Protein AF-A0A7X9L7J1-F1 (afdb_monomer_lite)

Structure (mmCIF, N/CA/C/O backbone):
data_AF-A0A7X9L7J1-F1
#
_entry.id   AF-A0A7X9L7J1-F1
#
loop_
_atom_site.group_PDB
_atom_site.id
_atom_site.type_symbol
_atom_site.label_atom_id
_atom_site.label_alt_id
_atom_site.label_comp_id
_atom_site.label_asym_id
_atom_site.label_entity_id
_atom_site.label_seq_id
_atom_site.pdbx_PDB_ins_code
_atom_site.Cartn_x
_atom_site.Cartn_y
_atom_site.Cartn_z
_atom_site.occupancy
_atom_site.B_iso_or_equiv
_atom_site.auth_seq_id
_atom_site.auth_comp_id
_atom_site.auth_asym_id
_atom_site.auth_atom_id
_atom_site.pdbx_PDB_model_num
ATOM 1 N N . MET A 1 1 ? -23.897 -18.842 -15.139 1.00 43.94 1 MET A N 1
ATOM 2 C CA . MET A 1 1 ? -22.974 -17.702 -15.335 1.00 43.94 1 MET A CA 1
ATOM 3 C C . MET A 1 1 ? -22.493 -17.260 -13.963 1.00 43.94 1 MET A C 1
ATOM 5 O O . MET A 1 1 ? -23.343 -17.009 -13.119 1.00 43.94 1 MET A O 1
ATOM 9 N N . ARG A 1 2 ? -21.179 -17.253 -13.698 1.00 43.22 2 ARG A N 1
ATOM 10 C CA . ARG A 1 2 ? -20.644 -16.606 -12.487 1.00 43.22 2 ARG A CA 1
ATOM 11 C C . ARG A 1 2 ? -20.774 -15.096 -12.681 1.00 43.22 2 ARG A C 1
ATOM 13 O O . ARG A 1 2 ? -20.523 -14.610 -13.780 1.00 43.22 2 ARG A O 1
ATOM 20 N N . SER A 1 3 ? -21.215 -14.387 -11.651 1.00 33.75 3 SER A N 1
ATOM 21 C CA . SER A 1 3 ? -21.172 -12.926 -11.616 1.00 33.75 3 SER A CA 1
ATOM 22 C C . SER A 1 3 ? -19.739 -12.445 -11.883 1.00 33.75 3 SER A C 1
ATOM 24 O O . SER A 1 3 ? -18.803 -13.118 -11.434 1.00 33.75 3 SER A O 1
ATOM 26 N N . PRO A 1 4 ? -19.545 -11.326 -12.606 1.00 37.25 4 PRO A N 1
ATOM 27 C CA . PRO A 1 4 ? -18.224 -10.725 -12.727 1.00 37.25 4 PRO A CA 1
ATOM 28 C C . PRO A 1 4 ? -17.670 -10.461 -11.318 1.00 37.25 4 PRO A C 1
ATOM 30 O O . PRO A 1 4 ? -18.458 -10.153 -10.414 1.00 37.25 4 PRO A O 1
ATOM 33 N N . PRO A 1 5 ? -16.353 -10.631 -11.098 1.00 47.69 5 PRO A N 1
ATOM 34 C CA . PRO A 1 5 ? -15.754 -10.281 -9.820 1.00 47.69 5 PRO A CA 1
ATOM 35 C C . PRO A 1 5 ? -16.106 -8.822 -9.496 1.00 47.69 5 PRO A C 1
ATOM 37 O O . PRO A 1 5 ? -16.208 -8.004 -10.419 1.00 47.69 5 PRO A O 1
ATOM 40 N N . PRO A 1 6 ? -16.357 -8.493 -8.218 1.00 43.28 6 PRO A N 1
ATOM 41 C CA . PRO A 1 6 ? -16.592 -7.110 -7.836 1.00 43.28 6 PRO A CA 1
ATOM 42 C C . PRO A 1 6 ? -15.427 -6.245 -8.339 1.00 43.28 6 PRO A C 1
ATOM 44 O O . PRO A 1 6 ? -14.293 -6.732 -8.380 1.00 43.28 6 PRO A O 1
ATOM 47 N N . PRO A 1 7 ? -15.682 -4.983 -8.733 1.00 49.22 7 PRO A N 1
ATOM 48 C CA . PRO A 1 7 ? -14.595 -4.059 -9.024 1.00 49.22 7 PRO A CA 1
ATOM 49 C C . PRO A 1 7 ? -13.644 -4.054 -7.818 1.00 49.22 7 PRO A C 1
ATOM 51 O O . PRO A 1 7 ? -14.127 -4.066 -6.679 1.00 49.22 7 PRO A O 1
ATOM 54 N N . PRO A 1 8 ? -12.323 -4.117 -8.042 1.00 53.44 8 PRO A N 1
ATOM 55 C CA . PRO A 1 8 ? -11.369 -4.302 -6.965 1.00 53.44 8 PRO A CA 1
ATOM 56 C C . PRO A 1 8 ? -11.540 -3.166 -5.954 1.00 53.44 8 PRO A C 1
ATOM 58 O O . PRO A 1 8 ? -11.494 -1.987 -6.295 1.00 53.44 8 PRO A O 1
ATOM 61 N N . ALA A 1 9 ? -11.796 -3.528 -4.697 1.00 52.84 9 ALA A N 1
ATOM 62 C CA . ALA A 1 9 ? -11.954 -2.595 -3.579 1.00 52.84 9 ALA A CA 1
ATOM 63 C C . ALA A 1 9 ? -10.602 -2.020 -3.104 1.00 52.84 9 ALA A C 1
ATOM 65 O O . ALA A 1 9 ? -10.476 -1.585 -1.959 1.00 52.84 9 ALA A O 1
ATOM 66 N N . ALA A 1 10 ? -9.582 -2.079 -3.957 1.00 68.25 10 ALA A N 1
ATOM 67 C CA . ALA A 1 10 ? -8.212 -1.743 -3.633 1.00 68.25 10 ALA A CA 1
ATOM 68 C C . ALA A 1 10 ? -7.917 -0.269 -3.937 1.00 68.25 10 ALA A C 1
ATOM 70 O O . ALA A 1 10 ? -8.534 0.368 -4.793 1.00 68.25 10 ALA A O 1
ATOM 71 N N . LEU A 1 11 ? -7.003 0.298 -3.155 1.00 76.31 11 LEU A N 1
ATOM 72 C CA . LEU A 1 11 ? -6.624 1.702 -3.248 1.00 76.31 11 LEU A CA 1
ATOM 73 C C . LEU A 1 11 ? -5.656 1.877 -4.431 1.00 76.31 11 LEU A C 1
ATOM 75 O O . LEU A 1 11 ? -4.998 0.934 -4.853 1.00 76.31 11 LEU A O 1
ATOM 79 N N . ASP A 1 12 ? -5.549 3.088 -4.972 1.00 86.19 12 ASP A N 1
ATOM 80 C CA . ASP A 1 12 ? -4.435 3.455 -5.853 1.00 86.19 12 ASP A CA 1
ATOM 81 C C . ASP A 1 12 ? -3.499 4.390 -5.081 1.00 86.19 12 ASP A C 1
ATOM 83 O O . ASP A 1 12 ? -3.703 5.604 -5.034 1.00 86.19 12 ASP A O 1
ATOM 87 N N . HIS A 1 13 ? -2.489 3.826 -4.420 1.00 83.06 13 HIS A N 1
ATOM 88 C CA . HIS A 1 13 ? -1.541 4.564 -3.583 1.00 83.06 13 HIS A CA 1
ATOM 89 C C . HIS A 1 13 ? -0.799 5.629 -4.396 1.00 83.06 13 HIS A C 1
ATOM 91 O O . HIS A 1 13 ? -0.534 6.727 -3.905 1.00 83.06 13 HIS A O 1
ATOM 97 N N . ILE A 1 14 ? -0.475 5.322 -5.652 1.00 85.06 14 ILE A N 1
ATOM 98 C CA . ILE A 1 14 ? 0.327 6.191 -6.513 1.00 85.06 14 ILE A CA 1
ATOM 99 C C . ILE A 1 14 ? -0.477 7.417 -6.951 1.00 85.06 14 ILE A C 1
ATOM 101 O O . ILE A 1 14 ? 0.069 8.523 -6.989 1.00 85.06 14 ILE A O 1
ATOM 105 N N . ARG A 1 15 ? -1.772 7.263 -7.253 1.00 83.00 15 ARG A N 1
ATOM 106 C CA . ARG A 1 15 ? -2.618 8.364 -7.755 1.00 83.00 15 ARG A CA 1
ATOM 107 C C . ARG A 1 15 ? -3.436 9.051 -6.671 1.00 83.00 15 ARG A C 1
ATOM 109 O O . ARG A 1 15 ? -3.816 10.210 -6.864 1.00 83.00 15 ARG A O 1
ATOM 116 N N . HIS A 1 16 ? -3.675 8.409 -5.528 1.00 77.94 16 HIS A N 1
ATOM 117 C CA . HIS A 1 16 ? -4.561 8.955 -4.508 1.00 77.94 16 HIS A CA 1
ATOM 118 C C . HIS A 1 16 ? -3.962 10.201 -3.819 1.00 77.94 16 HIS A C 1
ATOM 120 O O . HIS A 1 16 ? -2.855 10.141 -3.274 1.00 77.94 16 HIS A O 1
ATOM 126 N N . PRO A 1 17 ? -4.685 11.340 -3.755 1.00 69.56 17 PRO A N 1
ATOM 127 C CA . PRO A 1 17 ? -4.163 12.592 -3.199 1.00 69.56 17 PRO A CA 1
ATOM 128 C C . PRO A 1 17 ? -3.632 12.491 -1.763 1.00 69.56 17 PRO A C 1
ATOM 130 O O . PRO A 1 17 ? -2.692 13.203 -1.423 1.00 69.56 17 PRO A O 1
ATOM 133 N N . ILE A 1 18 ? -4.207 11.608 -0.933 1.00 65.56 18 ILE A N 1
ATOM 134 C CA . ILE A 1 18 ? -3.796 11.404 0.472 1.00 65.56 18 ILE A CA 1
ATOM 135 C C . ILE A 1 18 ? -2.476 10.620 0.580 1.00 65.56 18 ILE A C 1
ATOM 137 O O . ILE A 1 18 ? -1.675 10.864 1.479 1.00 65.56 18 ILE A O 1
ATOM 141 N N . ALA A 1 19 ? -2.203 9.709 -0.352 1.00 65.06 19 ALA A N 1
ATOM 142 C CA . ALA A 1 19 ? -0.925 8.996 -0.397 1.00 65.06 19 ALA A CA 1
ATOM 143 C C . ALA A 1 19 ? 0.163 9.847 -1.077 1.00 65.06 19 ALA A C 1
ATOM 145 O O . ALA A 1 19 ? 1.340 9.786 -0.728 1.00 65.06 19 ALA A O 1
ATOM 146 N N . ARG A 1 20 ? -0.249 10.744 -1.981 1.00 63.81 20 ARG A N 1
ATOM 147 C CA . ARG A 1 20 ? 0.622 11.729 -2.629 1.00 63.81 20 ARG A CA 1
ATOM 148 C C . ARG A 1 20 ? 0.909 12.974 -1.793 1.00 63.81 20 ARG A C 1
ATOM 150 O O . ARG A 1 20 ? 1.661 13.813 -2.286 1.00 63.81 20 ARG A O 1
ATOM 157 N N . THR A 1 21 ? 0.314 13.161 -0.604 1.00 47.69 21 THR A N 1
ATOM 158 C CA . THR A 1 21 ? 0.336 14.466 0.088 1.00 47.69 21 THR A CA 1
ATOM 159 C C . THR A 1 21 ? 1.734 14.926 0.518 1.00 47.69 21 THR A C 1
ATOM 161 O O . THR A 1 21 ? 2.117 14.881 1.680 1.00 47.69 21 THR A O 1
ATOM 164 N N . TRP A 1 22 ? 2.434 15.558 -0.418 1.00 44.94 22 TRP A N 1
ATOM 165 C CA . TRP A 1 22 ? 3.204 16.776 -0.213 1.00 44.94 22 TRP A CA 1
ATOM 166 C C . TRP A 1 22 ? 2.240 17.882 0.218 1.00 44.94 22 TRP A C 1
ATOM 168 O O . TRP A 1 22 ? 1.889 18.773 -0.558 1.00 44.94 22 TRP A O 1
ATOM 178 N N . ARG A 1 23 ? 1.704 17.805 1.439 1.00 39.56 23 ARG A N 1
ATOM 179 C CA . ARG A 1 23 ? 0.816 18.861 1.918 1.00 39.56 23 ARG A CA 1
ATOM 180 C C . ARG A 1 23 ? 1.688 20.038 2.343 1.00 39.56 23 ARG A C 1
ATOM 182 O O . ARG A 1 23 ? 2.141 20.109 3.480 1.00 39.56 23 ARG A O 1
ATOM 189 N N . PHE A 1 24 ? 1.884 20.987 1.425 1.00 38.75 24 PHE A N 1
ATOM 190 C CA . PHE A 1 24 ? 2.020 22.385 1.817 1.00 38.75 24 PHE A CA 1
ATOM 191 C C . PHE A 1 24 ? 0.841 22.673 2.746 1.00 38.75 24 PHE A C 1
ATOM 193 O O . PHE A 1 24 ? -0.309 22.747 2.304 1.00 38.75 24 PHE A O 1
ATOM 200 N N . ILE A 1 25 ? 1.106 22.774 4.045 1.00 38.38 25 ILE A N 1
ATOM 201 C CA . ILE A 1 25 ? 0.166 23.373 4.978 1.00 38.38 25 ILE A CA 1
ATOM 202 C C . ILE A 1 25 ? 0.015 24.807 4.478 1.00 38.38 25 ILE A C 1
ATOM 204 O O . ILE A 1 25 ? 0.874 25.647 4.726 1.00 38.38 25 ILE A O 1
ATOM 208 N N . ARG A 1 26 ? -1.036 25.092 3.702 1.00 37.12 26 ARG A N 1
ATOM 209 C CA . ARG A 1 26 ? -1.483 26.470 3.533 1.00 37.12 26 ARG A CA 1
ATOM 210 C C . ARG A 1 26 ? -1.890 26.911 4.935 1.00 37.12 26 ARG A C 1
ATOM 212 O O . ARG A 1 26 ? -2.854 26.341 5.452 1.00 37.12 26 ARG A O 1
ATOM 219 N N . PRO A 1 27 ? -1.178 27.853 5.579 1.00 35.84 27 PRO A N 1
ATOM 220 C CA . PRO A 1 27 ? -1.720 28.426 6.789 1.00 35.84 27 PRO A CA 1
ATOM 221 C C . PRO A 1 27 ? -3.059 29.028 6.391 1.00 35.84 27 PRO A C 1
ATOM 223 O O . PRO A 1 27 ? -3.169 29.683 5.349 1.00 35.84 27 PRO A O 1
ATOM 226 N N . ALA A 1 28 ? -4.089 28.730 7.173 1.00 37.91 28 ALA A N 1
ATOM 227 C CA . ALA A 1 28 ? -5.360 29.408 7.063 1.00 37.91 28 ALA A CA 1
ATOM 228 C C . ALA A 1 28 ? -5.073 30.913 7.161 1.00 37.91 28 ALA A C 1
ATOM 230 O O . ALA A 1 28 ? -4.768 31.435 8.231 1.00 37.91 28 ALA A O 1
ATOM 231 N N . LEU A 1 29 ? -5.081 31.600 6.018 1.00 42.75 29 LEU A N 1
ATOM 232 C CA . LEU A 1 29 ? -4.992 33.047 5.953 1.00 42.75 29 LEU A CA 1
ATOM 233 C C . LEU A 1 29 ? -6.351 33.588 6.387 1.00 42.75 29 LEU A C 1
ATOM 235 O O . LEU A 1 29 ? -7.165 34.004 5.566 1.00 42.75 29 LEU A O 1
ATOM 239 N N . THR A 1 30 ? -6.594 33.609 7.694 1.00 40.72 30 THR A N 1
ATOM 240 C CA . THR A 1 30 ? -7.452 34.642 8.259 1.00 40.72 30 THR A CA 1
ATOM 241 C C . THR A 1 30 ? -6.710 35.945 8.000 1.00 40.72 30 THR A C 1
ATOM 243 O O . THR A 1 30 ? -5.657 36.200 8.585 1.00 40.72 30 THR A O 1
ATOM 246 N N . GLN A 1 31 ? -7.195 36.731 7.039 1.00 47.81 31 GLN A N 1
ATOM 247 C CA . GLN A 1 31 ? -6.634 38.041 6.753 1.00 47.81 31 GLN A CA 1
ATOM 248 C C . GLN A 1 31 ? -6.653 38.892 8.023 1.00 47.81 31 GLN A C 1
ATOM 250 O O . GLN A 1 31 ? -7.680 39.436 8.422 1.00 47.81 31 GLN A O 1
ATOM 255 N N . ARG A 1 32 ? -5.483 39.068 8.627 1.00 43.12 32 ARG A N 1
ATOM 256 C CA . ARG A 1 32 ? -5.202 40.217 9.473 1.00 43.12 32 ARG A CA 1
ATOM 257 C C . ARG A 1 32 ? -3.896 40.821 8.995 1.00 43.12 32 ARG A C 1
ATOM 259 O O . ARG A 1 32 ? -2.816 40.294 9.229 1.00 43.12 32 ARG A O 1
ATOM 266 N N . ARG A 1 33 ? -4.048 41.914 8.245 1.00 53.06 33 ARG A N 1
ATOM 267 C CA . ARG A 1 33 ? -2.987 42.851 7.875 1.00 53.06 33 ARG A CA 1
ATOM 268 C C . ARG A 1 33 ? -2.109 43.138 9.091 1.00 53.06 33 ARG A C 1
ATOM 270 O O . ARG A 1 33 ? -2.617 43.750 10.023 1.00 53.06 33 ARG A O 1
ATOM 277 N N . VAL A 1 34 ? -0.818 42.823 9.031 1.00 43.75 34 VAL A N 1
ATOM 278 C CA . VAL A 1 34 ? 0.218 43.666 9.641 1.00 43.75 34 VAL A CA 1
ATOM 279 C C . VAL A 1 34 ? 1.476 43.623 8.771 1.00 43.75 34 VAL A C 1
ATOM 281 O O . VAL A 1 34 ? 1.910 42.574 8.304 1.00 43.75 34 VAL A O 1
ATOM 284 N N . LEU A 1 35 ? 1.982 44.826 8.527 1.00 52.19 35 LEU A N 1
ATOM 285 C CA . LEU A 1 35 ? 3.199 45.230 7.835 1.00 52.19 35 LEU A CA 1
ATOM 286 C C . LEU A 1 35 ? 4.440 44.465 8.339 1.00 52.19 35 LEU A C 1
ATOM 288 O O . LEU A 1 35 ? 4.689 44.433 9.540 1.00 52.19 35 LEU A O 1
ATOM 292 N N . GLY A 1 36 ? 5.252 43.919 7.432 1.00 45.06 36 GLY A N 1
ATOM 293 C CA . GLY A 1 36 ? 6.547 43.327 7.781 1.00 45.06 36 GLY A CA 1
ATOM 294 C C . GLY A 1 36 ? 7.105 42.469 6.655 1.00 45.06 36 GLY A C 1
ATOM 295 O O . GLY A 1 36 ? 6.732 41.312 6.493 1.00 45.06 36 GLY A O 1
ATOM 296 N N . TRP A 1 37 ? 7.963 43.060 5.829 1.00 55.66 37 TRP A N 1
ATOM 297 C CA . TRP A 1 37 ? 8.615 42.400 4.704 1.00 55.66 37 TRP A CA 1
ATOM 298 C C . TRP A 1 37 ? 9.633 41.356 5.172 1.00 55.66 37 TRP A C 1
ATOM 300 O O . TRP A 1 37 ? 10.784 41.664 5.467 1.00 55.66 37 TRP A O 1
ATOM 310 N N . THR A 1 38 ? 9.230 40.090 5.155 1.00 52.56 38 THR A N 1
ATOM 311 C CA . THR A 1 38 ? 10.113 38.971 4.801 1.00 52.56 38 THR A CA 1
ATOM 312 C C . THR A 1 38 ? 9.233 37.844 4.259 1.00 52.56 38 THR A C 1
ATOM 314 O O . THR A 1 38 ? 8.263 37.473 4.919 1.00 52.56 38 THR A O 1
ATOM 317 N N . PRO A 1 39 ? 9.488 37.302 3.058 1.00 48.56 39 PRO A N 1
ATOM 318 C CA . PRO A 1 39 ? 8.646 36.258 2.495 1.00 48.56 39 PRO A CA 1
ATOM 319 C C . PRO A 1 39 ? 8.887 34.918 3.205 1.00 48.56 39 PRO A C 1
ATOM 321 O O . PRO A 1 39 ? 9.740 34.120 2.823 1.00 48.56 39 PRO A O 1
ATOM 324 N N . TRP A 1 40 ? 8.111 34.661 4.254 1.00 50.59 40 TRP A N 1
ATOM 325 C CA . TRP A 1 40 ? 8.123 33.434 5.062 1.00 50.59 40 TRP A CA 1
ATOM 326 C C . TRP A 1 40 ? 7.724 32.168 4.278 1.00 50.59 40 TRP A C 1
ATOM 328 O O . TRP A 1 40 ? 7.954 31.056 4.748 1.00 50.59 40 TRP A O 1
ATOM 338 N N . TRP A 1 41 ? 7.214 32.292 3.045 1.00 52.12 41 TRP A N 1
ATOM 339 C CA . TRP A 1 41 ? 6.915 31.138 2.183 1.00 52.12 41 TRP A CA 1
ATOM 340 C C . TRP A 1 41 ? 8.161 30.369 1.718 1.00 52.12 41 TRP A C 1
ATOM 342 O O . TRP A 1 41 ? 8.041 29.227 1.283 1.00 52.12 41 TRP A O 1
ATOM 352 N N . ARG A 1 42 ? 9.363 30.954 1.831 1.00 42.81 42 ARG A N 1
ATOM 353 C CA . ARG A 1 42 ? 10.624 30.293 1.454 1.00 42.81 42 ARG A CA 1
ATOM 354 C C . ARG A 1 42 ? 11.090 29.201 2.431 1.00 42.81 42 ARG A C 1
ATOM 356 O O . ARG A 1 42 ? 12.005 28.467 2.083 1.00 42.81 42 ARG A O 1
ATOM 363 N N . TRP A 1 43 ? 10.452 29.056 3.597 1.00 42.91 43 TRP A N 1
ATOM 364 C CA . TRP A 1 43 ? 10.845 28.079 4.629 1.00 42.91 43 TRP A CA 1
ATOM 365 C C . TRP A 1 43 ? 9.764 27.043 4.984 1.00 42.91 43 TRP A C 1
ATOM 367 O O . TRP A 1 43 ? 10.042 26.111 5.730 1.00 42.91 43 TRP A O 1
ATOM 377 N N . VAL A 1 44 ? 8.562 27.118 4.396 1.00 42.41 44 VAL A N 1
ATOM 378 C CA . VAL A 1 44 ? 7.502 26.089 4.550 1.00 42.41 44 VAL A CA 1
ATOM 379 C C . VAL A 1 44 ? 7.534 25.103 3.378 1.00 42.41 44 VAL A C 1
ATOM 381 O O . VAL A 1 44 ? 6.519 24.683 2.837 1.00 42.41 44 VAL A O 1
ATOM 384 N N . SER A 1 45 ? 8.743 24.752 2.953 1.00 39.94 45 SER A N 1
ATOM 385 C CA . SER A 1 45 ? 9.007 23.560 2.148 1.00 39.94 45 SER A CA 1
ATOM 386 C C . SER A 1 45 ? 9.698 22.549 3.057 1.00 39.94 45 SER A C 1
ATOM 388 O O . SER A 1 45 ? 10.798 22.089 2.773 1.00 39.94 45 SER A O 1
ATOM 390 N N . VAL A 1 46 ? 9.087 22.254 4.210 1.00 40.66 46 VAL A N 1
ATOM 391 C CA . VAL A 1 46 ? 9.430 21.046 4.961 1.00 40.66 46 VAL A CA 1
ATOM 392 C C . VAL A 1 46 ? 8.986 19.902 4.064 1.00 40.66 46 VAL A C 1
ATOM 394 O O . VAL A 1 46 ? 7.803 19.589 3.963 1.00 40.66 46 VAL A O 1
ATOM 397 N N . ILE A 1 47 ? 9.955 19.390 3.310 1.00 44.91 47 ILE A N 1
ATOM 398 C CA . ILE A 1 47 ? 9.853 18.259 2.401 1.00 44.91 47 ILE A CA 1
ATOM 399 C C . ILE A 1 47 ? 9.305 17.085 3.213 1.00 44.91 47 ILE A C 1
ATOM 401 O O . ILE A 1 47 ? 10.037 16.401 3.926 1.00 44.91 47 ILE A O 1
ATOM 405 N N . TYR A 1 48 ? 7.992 16.885 3.149 1.00 42.88 48 TYR A N 1
ATOM 406 C CA . TYR A 1 48 ? 7.367 15.656 3.600 1.00 42.88 48 TYR A CA 1
ATOM 407 C C . TYR A 1 48 ? 7.938 14.544 2.717 1.00 42.88 48 TYR A C 1
ATOM 409 O O . TYR A 1 48 ? 7.775 14.587 1.499 1.00 42.88 48 TYR A O 1
ATOM 417 N N . ARG A 1 49 ? 8.673 13.594 3.303 1.00 51.22 49 ARG A N 1
ATOM 418 C CA . ARG A 1 49 ? 9.083 12.361 2.618 1.00 51.22 49 ARG A CA 1
ATOM 419 C C . ARG A 1 49 ? 7.955 11.343 2.825 1.00 51.22 49 ARG A C 1
ATOM 421 O O . ARG A 1 49 ? 7.905 10.764 3.909 1.00 51.22 49 ARG A O 1
ATOM 428 N N . PRO A 1 50 ? 7.039 11.140 1.855 1.00 67.75 50 PRO A N 1
ATOM 429 C CA . PRO A 1 50 ? 5.859 10.295 2.058 1.00 67.75 50 PRO A CA 1
ATOM 430 C C . PRO A 1 50 ? 6.200 8.816 2.276 1.00 67.75 50 PRO A C 1
ATOM 432 O O . PRO A 1 50 ? 5.407 8.092 2.864 1.00 67.75 50 PRO A O 1
ATOM 435 N N . TRP A 1 51 ? 7.394 8.379 1.868 1.00 76.81 51 TRP A N 1
ATOM 436 C CA . TRP A 1 51 ? 7.858 7.003 2.015 1.00 76.81 51 TRP A CA 1
ATOM 437 C C . TRP A 1 51 ? 9.074 6.930 2.936 1.00 76.81 51 TRP A C 1
ATOM 439 O O . TRP A 1 51 ? 10.046 7.670 2.761 1.00 76.81 51 TRP A O 1
ATOM 449 N N . ARG A 1 52 ? 9.023 6.013 3.906 1.00 85.12 52 ARG A N 1
ATOM 450 C CA . ARG A 1 52 ? 10.176 5.618 4.721 1.00 85.12 52 ARG A CA 1
ATOM 451 C C . ARG A 1 52 ? 10.777 4.356 4.112 1.00 85.12 52 ARG A C 1
ATOM 453 O O . ARG A 1 52 ? 10.064 3.380 3.917 1.00 85.12 52 ARG A O 1
ATOM 460 N N . THR A 1 53 ? 12.067 4.395 3.799 1.00 87.88 53 THR A N 1
ATOM 461 C CA . THR A 1 53 ? 12.810 3.212 3.351 1.00 87.88 53 THR A CA 1
ATOM 462 C C . THR A 1 53 ? 13.373 2.490 4.566 1.00 87.88 53 THR A C 1
ATOM 464 O O . THR A 1 53 ? 13.912 3.141 5.460 1.00 87.88 53 THR A O 1
ATOM 467 N N . GLY A 1 54 ? 13.271 1.168 4.571 1.00 90.50 54 GLY A N 1
ATOM 468 C CA . GLY A 1 54 ? 13.817 0.304 5.606 1.00 90.50 54 GLY A CA 1
ATOM 469 C C . GLY A 1 54 ? 13.781 -1.157 5.174 1.00 90.50 54 GLY A C 1
ATOM 470 O O . GLY A 1 54 ? 13.388 -1.462 4.044 1.00 90.50 54 GLY A O 1
ATOM 471 N N . ASP A 1 55 ? 14.203 -2.041 6.067 1.00 94.06 55 ASP A N 1
ATOM 472 C CA . ASP A 1 55 ? 14.060 -3.485 5.896 1.00 94.06 55 ASP A CA 1
ATOM 473 C C . ASP A 1 55 ? 12.696 -3.997 6.405 1.00 94.06 55 ASP A C 1
ATOM 475 O O . ASP A 1 55 ? 11.802 -3.234 6.787 1.00 94.06 55 ASP A O 1
ATOM 479 N N . ASN A 1 56 ? 12.516 -5.317 6.380 1.00 92.00 56 ASN A N 1
ATOM 480 C CA . ASN A 1 56 ? 11.292 -5.969 6.836 1.00 92.00 56 ASN A CA 1
ATOM 481 C C . ASN A 1 56 ? 11.054 -5.820 8.348 1.00 92.00 56 ASN A C 1
ATOM 483 O O . ASN A 1 56 ? 9.896 -5.792 8.768 1.00 92.00 56 ASN A O 1
ATOM 487 N N . LEU A 1 57 ? 12.111 -5.719 9.159 1.00 96.19 57 LEU A N 1
ATOM 488 C CA . LEU A 1 57 ? 11.984 -5.522 10.602 1.00 96.19 57 LEU A CA 1
ATOM 489 C C . LEU A 1 57 ? 11.447 -4.119 10.883 1.00 96.19 57 LEU A C 1
ATOM 491 O O . LEU A 1 57 ? 10.427 -3.977 11.549 1.00 96.19 57 LEU A O 1
ATOM 495 N N . GLN A 1 58 ? 12.047 -3.100 10.272 1.00 95.00 58 GLN A N 1
ATOM 496 C CA . GLN A 1 58 ? 11.608 -1.709 10.411 1.00 95.00 58 GLN A CA 1
ATOM 497 C C . GLN A 1 58 ? 10.182 -1.492 9.884 1.00 95.00 58 GLN A C 1
ATOM 499 O O . GLN A 1 58 ? 9.415 -0.711 10.448 1.00 95.00 58 GLN A O 1
ATOM 504 N N . ALA A 1 59 ? 9.802 -2.188 8.809 1.00 92.88 59 ALA A N 1
ATOM 505 C CA . ALA A 1 59 ? 8.430 -2.171 8.306 1.00 92.88 59 ALA A CA 1
ATOM 506 C C . ALA A 1 59 ? 7.443 -2.808 9.301 1.00 92.88 59 ALA A C 1
ATOM 508 O O . ALA A 1 59 ? 6.352 -2.272 9.505 1.00 92.88 59 ALA A O 1
ATOM 509 N N . SER A 1 60 ? 7.836 -3.911 9.946 1.00 94.75 60 SER A N 1
ATOM 510 C CA . SER A 1 60 ? 7.021 -4.587 10.964 1.00 94.75 60 SER A CA 1
ATOM 511 C C . SER A 1 60 ? 6.850 -3.713 12.206 1.00 94.75 60 SER A C 1
ATOM 513 O O . SER A 1 60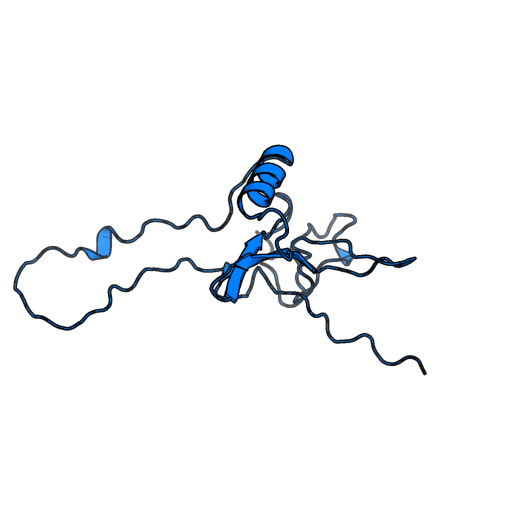 ? 5.727 -3.503 12.653 1.00 94.75 60 SER A O 1
ATOM 515 N N . GLU A 1 61 ? 7.930 -3.092 12.686 1.00 96.38 61 GLU A N 1
ATOM 516 C CA . GLU A 1 61 ? 7.888 -2.127 13.792 1.00 96.38 61 GLU A CA 1
ATOM 517 C C . GLU A 1 61 ? 6.960 -0.942 13.481 1.00 96.38 61 GLU A C 1
ATOM 519 O O . GLU A 1 61 ? 6.191 -0.499 14.335 1.00 96.38 61 GLU A O 1
ATOM 524 N N . ALA A 1 62 ? 6.988 -0.429 12.246 1.00 93.12 62 ALA A N 1
ATOM 525 C CA . ALA A 1 62 ? 6.105 0.658 11.827 1.00 93.12 62 ALA A CA 1
ATOM 526 C C . ALA A 1 62 ? 4.622 0.248 11.807 1.00 93.12 62 ALA A C 1
ATOM 528 O O . ALA A 1 62 ? 3.763 1.060 12.158 1.00 93.12 62 ALA A O 1
ATOM 529 N N . LEU A 1 63 ? 4.312 -0.994 11.419 1.00 93.88 63 LEU A N 1
ATOM 530 C CA . LEU A 1 63 ? 2.960 -1.540 11.528 1.00 93.88 63 LEU A CA 1
ATOM 531 C C . LEU A 1 63 ? 2.554 -1.691 13.000 1.00 93.88 63 LEU A C 1
ATOM 533 O O . LEU A 1 63 ? 1.488 -1.221 13.387 1.00 93.88 63 LEU A O 1
ATOM 537 N N . GLU A 1 64 ? 3.407 -2.284 13.834 1.00 95.38 64 GLU A N 1
ATOM 538 C CA . GLU A 1 64 ? 3.139 -2.490 15.263 1.00 95.38 64 GLU A CA 1
ATOM 539 C C . GLU A 1 64 ? 2.833 -1.178 15.997 1.00 95.38 64 GLU A C 1
ATOM 541 O O . GLU A 1 64 ? 1.911 -1.125 16.809 1.00 95.38 64 GLU A O 1
ATOM 546 N N . GLN A 1 65 ? 3.521 -0.087 15.646 1.00 94.50 65 GLN A N 1
ATOM 547 C CA . GLN A 1 65 ? 3.292 1.246 16.217 1.00 94.50 65 GLN A CA 1
ATOM 548 C C . GLN A 1 65 ? 1.880 1.801 15.989 1.00 94.50 65 GLN A C 1
ATOM 550 O O . GLN A 1 65 ? 1.446 2.687 16.732 1.00 94.50 65 GLN A O 1
ATOM 555 N N . ILE A 1 66 ? 1.167 1.339 14.958 1.00 92.06 66 ILE A N 1
ATOM 556 C CA . ILE A 1 66 ? -0.204 1.788 14.695 1.00 92.06 66 ILE A CA 1
ATOM 557 C C . ILE A 1 66 ? -1.257 0.854 15.292 1.00 92.06 66 ILE A C 1
ATOM 559 O O . ILE A 1 66 ? -2.428 1.239 15.326 1.00 92.06 66 ILE A O 1
ATOM 563 N N . LEU A 1 67 ? -0.862 -0.333 15.764 1.00 93.62 67 LEU A N 1
ATOM 564 C CA . LEU A 1 67 ? -1.769 -1.310 16.353 1.00 93.62 67 LEU A CA 1
ATOM 565 C C . LEU A 1 67 ? -2.251 -0.861 17.732 1.00 93.62 67 LEU A C 1
ATOM 567 O O . LEU A 1 67 ? -1.588 -0.139 18.472 1.00 93.62 67 LEU A O 1
ATOM 571 N N . THR A 1 68 ? -3.449 -1.307 18.086 1.00 90.19 68 THR A N 1
ATOM 572 C CA . THR A 1 68 ? -4.038 -1.104 19.410 1.00 90.19 68 THR A CA 1
ATOM 573 C C . THR A 1 68 ? -4.505 -2.455 19.924 1.00 90.19 68 THR A C 1
ATOM 575 O O . THR A 1 68 ? -5.142 -3.209 19.188 1.00 90.19 68 THR A O 1
ATOM 578 N N . ILE A 1 69 ? -4.177 -2.781 21.175 1.00 91.19 69 ILE A N 1
ATOM 579 C CA . ILE A 1 69 ? -4.580 -4.050 21.795 1.00 91.19 69 ILE A CA 1
ATOM 580 C C . ILE A 1 69 ? -6.111 -4.133 21.804 1.00 91.19 69 ILE A C 1
ATOM 582 O O . ILE A 1 69 ? -6.781 -3.228 22.292 1.00 91.19 69 ILE A O 1
ATOM 586 N N . GLY A 1 70 ? -6.662 -5.211 21.237 1.00 89.94 70 GLY A N 1
ATOM 587 C CA . GLY A 1 70 ? -8.111 -5.401 21.085 1.00 89.94 70 GLY A CA 1
ATOM 588 C C . GLY A 1 70 ? -8.771 -4.525 20.009 1.00 89.94 70 GLY A C 1
ATOM 589 O O . GLY A 1 70 ? -9.986 -4.595 19.832 1.00 89.94 70 GLY A O 1
ATOM 590 N N . GLY A 1 71 ? -7.998 -3.711 19.284 1.00 88.75 71 GLY A N 1
ATOM 591 C CA . GLY A 1 71 ? -8.488 -2.850 18.212 1.00 88.75 71 GLY A CA 1
ATOM 592 C C . GLY A 1 71 ? -8.837 -3.622 16.938 1.00 88.75 71 GLY A C 1
ATOM 593 O O . GLY A 1 71 ? -8.272 -4.674 16.642 1.00 88.75 71 GLY A O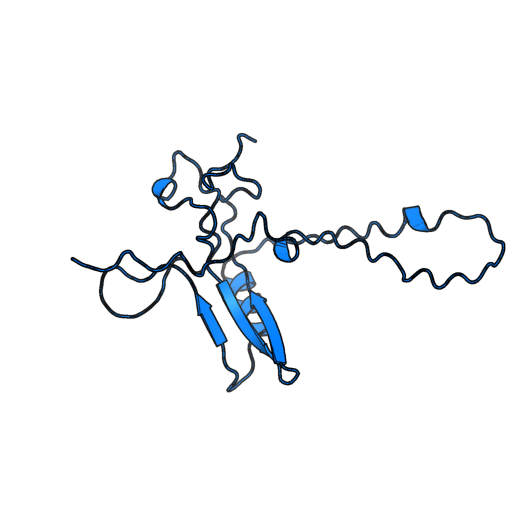 1
ATOM 594 N N . THR A 1 72 ? -9.767 -3.078 16.152 1.00 91.25 72 THR A N 1
ATOM 595 C CA . THR A 1 72 ? -10.104 -3.630 14.832 1.00 91.25 72 THR A CA 1
ATOM 596 C C . THR A 1 72 ? -9.079 -3.192 13.790 1.00 91.25 72 THR A C 1
ATOM 598 O O . THR A 1 72 ? -8.824 -1.995 13.624 1.00 91.25 72 THR A O 1
ATOM 601 N N . ILE A 1 73 ? -8.553 -4.169 13.050 1.00 93.19 73 ILE A N 1
ATOM 602 C CA . ILE A 1 73 ? -7.666 -3.963 11.906 1.00 93.19 73 ILE A CA 1
ATOM 603 C C . ILE A 1 73 ? -8.431 -4.351 10.641 1.00 93.19 73 ILE A C 1
ATOM 605 O O . ILE A 1 73 ? -8.990 -5.443 10.551 1.00 93.19 73 ILE A O 1
ATOM 609 N N . LEU A 1 74 ? -8.455 -3.450 9.667 1.00 93.25 74 LEU A N 1
ATOM 610 C CA . LEU A 1 74 ? -8.901 -3.719 8.307 1.00 93.25 74 LEU A CA 1
ATOM 611 C C . LEU A 1 74 ? -7.686 -4.140 7.484 1.00 93.25 74 LEU A C 1
ATOM 613 O O . LEU A 1 74 ? -6.659 -3.467 7.536 1.00 93.25 74 LEU A O 1
ATOM 617 N N . VAL A 1 75 ? -7.804 -5.223 6.722 1.00 93.56 75 VAL A N 1
ATOM 618 C CA . VAL A 1 75 ? -6.750 -5.717 5.827 1.00 93.56 75 VAL A CA 1
ATOM 619 C C . VAL A 1 75 ? -7.377 -5.979 4.465 1.00 93.56 75 VAL A C 1
ATOM 621 O O . VAL A 1 75 ? -8.419 -6.632 4.392 1.00 93.56 75 VAL A O 1
ATOM 624 N N . TRP A 1 76 ? -6.766 -5.464 3.399 1.00 92.56 76 TRP A N 1
ATOM 625 C CA . TRP A 1 76 ? -7.227 -5.677 2.028 1.00 92.56 76 TRP A CA 1
ATOM 626 C C . TRP A 1 76 ? -6.059 -5.910 1.072 1.00 92.56 76 TRP A C 1
ATOM 628 O O . TRP A 1 76 ? -4.950 -5.423 1.280 1.00 92.56 76 TRP A O 1
ATOM 638 N N . GLY A 1 77 ? -6.336 -6.667 0.021 1.00 91.62 77 GLY A N 1
ATOM 639 C CA . GLY A 1 77 ? -5.389 -7.095 -0.997 1.00 91.62 77 GLY A CA 1
ATOM 640 C C . GLY A 1 77 ? -6.088 -8.054 -1.956 1.00 91.62 77 GLY A C 1
ATOM 641 O O . GLY A 1 77 ? -7.320 -8.051 -2.055 1.00 91.62 77 GLY A O 1
ATOM 642 N N . GLU A 1 78 ? -5.318 -8.897 -2.623 1.00 89.62 78 GLU A N 1
ATOM 643 C CA . GLU A 1 78 ? -5.840 -9.911 -3.536 1.00 89.62 78 GLU A CA 1
ATOM 644 C C . GLU A 1 78 ? -6.343 -11.140 -2.765 1.00 89.62 78 GLU A C 1
ATOM 646 O O . GLU A 1 78 ? -5.730 -11.536 -1.771 1.00 89.62 78 GLU A O 1
ATOM 651 N N . PRO A 1 79 ? -7.462 -11.763 -3.168 1.00 90.81 79 PRO A N 1
ATOM 652 C CA . PRO A 1 79 ? -7.902 -13.016 -2.568 1.00 90.81 79 PRO A CA 1
ATOM 653 C C . PRO A 1 79 ? -6.973 -14.162 -2.978 1.00 90.81 79 PRO A C 1
ATOM 655 O O . PRO A 1 79 ? -6.582 -14.252 -4.137 1.00 90.81 79 PRO A O 1
ATOM 658 N N . PHE A 1 80 ? -6.685 -15.091 -2.064 1.00 90.00 80 PHE A N 1
ATOM 659 C CA . PHE A 1 80 ? -5.996 -16.325 -2.454 1.00 90.00 80 PHE A CA 1
ATOM 660 C C . PHE A 1 80 ? -6.832 -17.138 -3.455 1.00 90.00 80 PHE A C 1
ATOM 662 O O . PHE A 1 80 ? -8.044 -17.2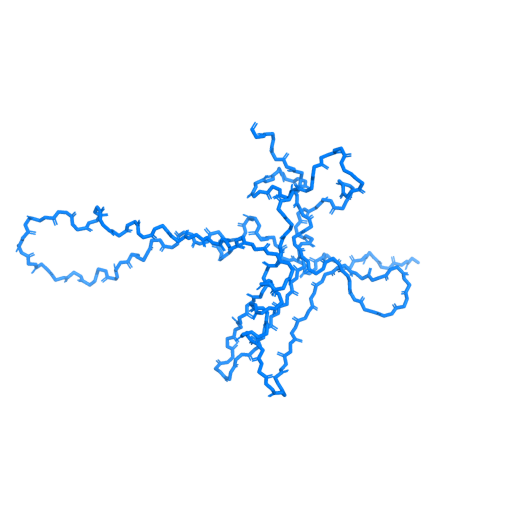84 -3.283 1.00 90.00 80 PHE A O 1
ATOM 669 N N . ASP A 1 81 ? -6.167 -17.766 -4.429 1.00 90.50 81 ASP A N 1
ATOM 670 C CA . ASP A 1 81 ? -6.809 -18.669 -5.400 1.00 90.50 81 ASP A CA 1
ATOM 671 C C . ASP A 1 81 ? -7.504 -19.868 -4.735 1.00 90.50 81 ASP A C 1
ATOM 673 O O . ASP A 1 81 ? -8.477 -20.422 -5.254 1.00 90.50 81 ASP A O 1
ATOM 677 N N . THR A 1 82 ? -6.998 -20.284 -3.572 1.00 94.50 82 THR A N 1
ATOM 678 C CA . THR A 1 82 ? -7.522 -21.409 -2.800 1.00 94.50 82 THR A CA 1
ATOM 679 C C . THR A 1 82 ? -7.654 -21.053 -1.327 1.00 94.50 82 THR A C 1
ATOM 681 O O . THR A 1 82 ? -6.687 -20.622 -0.701 1.00 94.50 82 THR A O 1
ATOM 684 N N . GLY A 1 83 ? -8.820 -21.338 -0.747 1.00 92.81 83 GLY A N 1
ATOM 685 C CA . GLY A 1 83 ? -9.087 -21.120 0.673 1.00 92.81 83 GLY A CA 1
ATOM 686 C C . GLY A 1 83 ? -9.638 -19.729 0.982 1.00 92.81 83 GLY A C 1
ATOM 687 O O . GLY A 1 83 ? -10.234 -19.075 0.131 1.00 92.81 83 GLY A O 1
ATOM 688 N N . LEU A 1 84 ? -9.492 -19.318 2.243 1.00 92.00 84 LEU A N 1
ATOM 689 C CA . LEU A 1 84 ? -9.896 -18.003 2.736 1.00 92.00 84 LEU A CA 1
ATOM 690 C C . LEU A 1 84 ? -8.651 -17.166 3.030 1.00 92.00 84 LEU A C 1
ATOM 692 O O . LEU A 1 84 ? -7.649 -17.696 3.505 1.00 92.00 84 LEU A O 1
ATOM 696 N N . GLY A 1 85 ? -8.750 -15.856 2.822 1.00 91.38 85 GLY A N 1
ATOM 697 C CA . GLY A 1 85 ? -7.705 -14.897 3.169 1.00 91.38 85 GLY A CA 1
ATOM 698 C C . GLY A 1 85 ? -7.337 -13.985 2.008 1.00 91.38 85 GLY A C 1
ATOM 699 O O . GLY A 1 85 ? -7.871 -14.108 0.906 1.00 91.38 85 GLY A O 1
ATOM 700 N N . VAL A 1 86 ? -6.413 -13.071 2.290 1.00 92.56 86 VAL A N 1
ATOM 701 C CA . VAL A 1 86 ? -5.872 -12.120 1.320 1.00 92.56 86 VAL A CA 1
ATOM 702 C C . VAL A 1 86 ? -4.346 -12.175 1.313 1.00 92.56 86 VAL A C 1
ATOM 704 O O . VAL A 1 86 ? -3.722 -12.408 2.351 1.00 92.56 86 VAL A O 1
ATOM 707 N N . HIS A 1 87 ? -3.757 -11.946 0.147 1.00 91.94 87 HIS A N 1
ATOM 708 C CA . HIS A 1 87 ? -2.332 -11.726 -0.080 1.00 91.94 87 HIS A CA 1
ATOM 709 C C . HIS A 1 87 ? -2.131 -10.415 -0.843 1.00 91.94 87 HIS A C 1
ATOM 711 O O . HIS A 1 87 ? -3.076 -9.648 -1.018 1.00 91.94 87 HIS A O 1
ATOM 717 N N . ASN A 1 88 ? -0.887 -10.119 -1.233 1.00 93.19 88 ASN A N 1
ATOM 718 C CA . ASN A 1 88 ? -0.545 -8.894 -1.961 1.00 93.19 88 ASN A CA 1
ATOM 719 C C . ASN A 1 88 ? -1.110 -7.642 -1.257 1.00 93.19 88 ASN A C 1
ATOM 721 O O . ASN A 1 88 ? -1.689 -6.743 -1.863 1.00 93.19 88 ASN A O 1
ATOM 725 N N . VAL A 1 89 ? -0.959 -7.618 0.076 1.00 93.75 89 VAL A N 1
ATOM 726 C CA . VAL A 1 89 ? -1.370 -6.533 0.988 1.00 93.75 89 VAL A CA 1
ATOM 727 C C . VAL A 1 89 ? -0.316 -5.414 0.948 1.00 93.75 89 VAL A C 1
ATOM 729 O O . VAL A 1 89 ? 0.227 -4.993 1.967 1.00 93.75 89 VAL A O 1
ATOM 732 N N . HIS A 1 90 ? 0.066 -5.008 -0.258 1.00 93.19 90 HIS A N 1
ATOM 733 C CA . HIS A 1 90 ? 1.062 -3.980 -0.542 1.00 93.19 90 HIS A CA 1
ATOM 734 C C . HIS A 1 90 ? 0.736 -3.291 -1.870 1.00 93.19 90 HIS A C 1
ATOM 736 O O . HIS A 1 90 ? -0.244 -3.629 -2.529 1.00 93.19 90 HIS A O 1
ATOM 742 N N . GLN A 1 91 ? 1.554 -2.318 -2.274 1.00 93.00 91 GLN A N 1
ATOM 743 C CA . GLN A 1 91 ? 1.466 -1.732 -3.614 1.00 93.00 91 GLN A CA 1
ATOM 744 C C . GLN A 1 91 ? 1.573 -2.833 -4.685 1.00 93.00 91 GLN A C 1
ATOM 746 O O . GLN A 1 91 ? 2.564 -3.555 -4.698 1.00 93.00 91 GLN A O 1
ATOM 751 N N . ASN A 1 92 ? 0.598 -2.946 -5.583 1.00 94.56 92 ASN A N 1
ATOM 752 C CA . ASN A 1 92 ? 0.549 -3.928 -6.679 1.00 94.56 92 ASN A CA 1
ATOM 753 C C . ASN A 1 92 ? 0.684 -3.203 -8.026 1.00 94.56 92 ASN A C 1
ATOM 755 O O . ASN A 1 92 ? -0.026 -3.444 -8.998 1.00 94.56 92 ASN A O 1
ATOM 759 N N . GLN A 1 93 ? 1.590 -2.228 -8.038 1.00 93.81 93 GLN A N 1
ATOM 760 C CA . GLN A 1 93 ? 1.893 -1.352 -9.157 1.00 93.81 93 GLN A CA 1
ATOM 761 C C . GLN A 1 93 ? 3.395 -1.088 -9.202 1.00 93.81 93 GLN A C 1
ATOM 763 O O . GLN A 1 93 ? 4.054 -0.956 -8.165 1.00 93.81 93 GLN A O 1
ATOM 768 N N . GLY A 1 94 ? 3.920 -0.887 -10.407 1.00 94.62 94 GLY A N 1
ATOM 769 C CA . GLY A 1 94 ? 5.286 -0.435 -10.624 1.00 94.62 94 GLY A CA 1
ATOM 770 C C . GLY A 1 94 ? 6.353 -1.514 -10.474 1.00 94.62 94 GLY A C 1
ATOM 771 O O . GLY A 1 94 ? 7.526 -1.152 -10.406 1.00 94.62 94 GLY A O 1
ATOM 772 N N . ASP A 1 95 ? 5.998 -2.798 -10.432 1.00 96.25 95 ASP A N 1
ATOM 773 C CA . ASP A 1 95 ? 6.986 -3.870 -10.544 1.00 96.25 95 ASP A CA 1
ATOM 774 C C . ASP A 1 95 ? 7.717 -3.789 -11.896 1.00 96.25 95 ASP A C 1
ATOM 776 O O . ASP A 1 95 ? 7.069 -3.515 -12.916 1.00 96.25 95 ASP A O 1
ATOM 780 N N . PRO A 1 96 ? 9.046 -4.026 -11.940 1.00 96.31 96 PRO A N 1
ATOM 781 C CA . PRO A 1 96 ? 9.805 -4.031 -13.187 1.00 96.31 96 PRO A CA 1
ATOM 782 C C . PRO A 1 96 ? 9.180 -4.969 -14.220 1.00 96.31 96 PRO A C 1
ATOM 784 O O . PRO A 1 96 ? 8.777 -6.084 -13.879 1.00 96.31 96 PRO A O 1
ATOM 787 N N . LEU A 1 97 ? 9.112 -4.528 -15.479 1.00 95.62 97 LEU A N 1
ATOM 788 C CA . LEU A 1 97 ? 8.442 -5.271 -16.556 1.00 95.62 97 LEU A CA 1
ATOM 789 C C . LEU A 1 97 ? 9.121 -6.606 -16.899 1.00 95.62 97 LEU A C 1
ATOM 791 O O . LEU A 1 97 ? 8.487 -7.490 -17.465 1.00 95.62 97 LEU A O 1
ATOM 795 N N . ASP A 1 98 ? 10.397 -6.757 -16.553 1.00 95.12 98 ASP A N 1
ATOM 796 C CA . ASP A 1 98 ? 11.177 -7.988 -16.689 1.00 95.12 98 ASP A CA 1
ATOM 797 C C . ASP A 1 98 ? 11.093 -8.902 -15.451 1.00 95.12 98 ASP A C 1
ATOM 799 O O . ASP A 1 98 ? 11.652 -10.001 -15.443 1.00 95.12 98 ASP A O 1
ATOM 803 N N . SER A 1 99 ? 10.384 -8.481 -14.399 1.00 95.50 99 SER A N 1
ATOM 804 C CA . SER A 1 99 ? 10.182 -9.289 -13.200 1.00 95.50 99 SER A CA 1
ATOM 805 C C . SER A 1 99 ? 9.038 -10.289 -13.372 1.00 95.50 99 SER A C 1
ATOM 807 O O . SER A 1 99 ? 8.072 -10.066 -14.101 1.00 95.50 99 SER A O 1
ATOM 809 N N . ARG A 1 100 ? 9.079 -11.377 -12.595 1.00 95.50 100 ARG A N 1
ATOM 810 C CA . ARG A 1 100 ? 7.972 -12.349 -12.525 1.00 95.50 100 ARG A CA 1
ATOM 811 C C . ARG A 1 100 ? 6.658 -11.763 -11.985 1.00 95.50 100 ARG A C 1
ATOM 813 O O . ARG A 1 100 ? 5.630 -12.420 -12.086 1.00 95.50 100 ARG A O 1
ATOM 820 N N . TRP A 1 101 ? 6.709 -10.575 -11.381 1.00 94.56 101 TRP A N 1
ATOM 821 C CA . TRP A 1 101 ? 5.568 -9.890 -10.773 1.00 94.56 101 TRP A CA 1
ATOM 822 C C . TRP A 1 101 ? 4.940 -8.848 -11.704 1.00 94.56 101 TRP A C 1
ATOM 824 O O . TRP A 1 101 ? 3.892 -8.304 -11.382 1.00 94.56 101 TRP A O 1
ATOM 834 N N . ALA A 1 102 ? 5.528 -8.602 -12.882 1.00 94.81 102 ALA A N 1
ATOM 835 C CA . ALA A 1 102 ? 5.038 -7.609 -13.837 1.00 94.81 102 ALA A CA 1
ATOM 836 C C . ALA A 1 102 ? 3.566 -7.816 -14.224 1.00 94.81 102 ALA A C 1
ATOM 838 O O . ALA A 1 102 ? 2.844 -6.845 -14.423 1.00 94.81 102 ALA A O 1
ATOM 839 N N . ALA A 1 103 ? 3.118 -9.074 -14.301 1.00 92.56 103 ALA A N 1
ATOM 840 C CA . ALA A 1 103 ? 1.739 -9.428 -14.636 1.00 92.56 103 ALA A CA 1
ATOM 841 C C . ALA A 1 103 ? 0.717 -9.055 -13.544 1.00 92.56 103 ALA A C 1
ATOM 843 O O . ALA A 1 103 ? -0.475 -9.013 -13.832 1.00 92.56 103 ALA A O 1
ATOM 844 N N . SER A 1 104 ? 1.174 -8.795 -12.315 1.00 90.19 104 SER A N 1
ATOM 845 C CA . SER A 1 104 ? 0.338 -8.341 -11.198 1.00 90.19 104 SER A CA 1
ATOM 846 C C . SER A 1 104 ? 0.205 -6.818 -11.139 1.00 90.19 104 SER A C 1
ATOM 848 O O . SER A 1 104 ? -0.567 -6.316 -10.329 1.00 90.19 104 SER A O 1
ATOM 850 N N . ASN A 1 105 ? 0.927 -6.073 -11.984 1.00 93.19 105 ASN A N 1
ATOM 851 C CA . ASN A 1 105 ? 0.770 -4.626 -12.064 1.00 93.19 105 ASN A CA 1
ATOM 852 C C . ASN A 1 105 ? -0.660 -4.265 -12.489 1.00 93.19 105 ASN A C 1
ATOM 854 O O . ASN A 1 105 ? -1.134 -4.704 -13.537 1.00 93.19 105 ASN A O 1
ATOM 858 N N . GLY A 1 106 ? -1.324 -3.417 -11.705 1.00 92.06 106 GLY A N 1
ATOM 859 C CA . GLY A 1 106 ? -2.647 -2.914 -12.048 1.00 92.06 106 GLY A CA 1
ATOM 860 C C . GLY A 1 106 ? -3.044 -1.695 -11.230 1.00 92.06 106 GLY A C 1
ATOM 861 O O . GLY A 1 106 ? -2.875 -1.654 -10.012 1.00 92.06 106 GLY A O 1
ATOM 862 N N . ILE A 1 107 ? -3.619 -0.686 -11.886 1.00 92.25 107 ILE A N 1
ATOM 863 C CA . ILE A 1 107 ? -4.260 0.417 -11.161 1.00 92.25 107 ILE A CA 1
ATOM 864 C C . ILE A 1 107 ? -5.412 -0.122 -10.300 1.00 92.25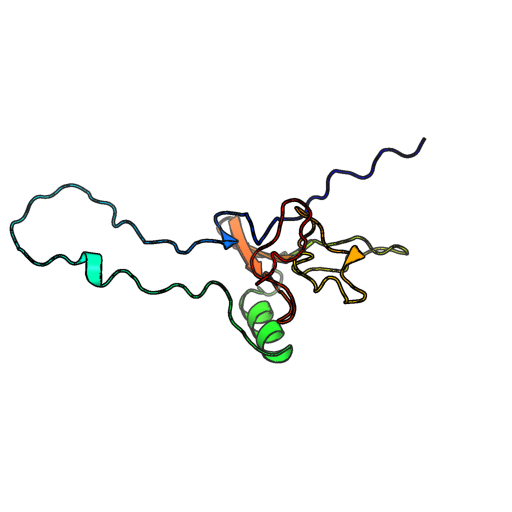 107 ILE A C 1
ATOM 866 O O . ILE A 1 107 ? -6.085 -1.078 -10.687 1.00 92.25 107 ILE A O 1
ATOM 870 N N . TRP A 1 108 ? -5.660 0.511 -9.150 1.00 90.25 108 TRP A N 1
ATOM 871 C CA . TRP A 1 108 ? -6.699 0.083 -8.199 1.00 90.25 108 TRP A CA 1
ATOM 872 C C . TRP A 1 108 ? -6.542 -1.366 -7.709 1.00 90.25 108 TRP A C 1
ATOM 874 O O . TRP A 1 108 ? -7.542 -2.027 -7.446 1.00 90.25 108 TRP A O 1
ATOM 884 N N . GLN A 1 109 ? -5.304 -1.861 -7.597 1.00 90.44 109 GLN A N 1
ATOM 885 C CA . GLN A 1 109 ? -4.990 -3.184 -7.038 1.00 90.44 109 GLN A CA 1
ATOM 886 C C . GLN A 1 109 ? -4.173 -3.113 -5.741 1.00 90.44 109 GLN A C 1
ATOM 888 O O . GLN A 1 109 ? -3.894 -4.158 -5.162 1.00 90.44 109 GLN A O 1
ATOM 893 N N . ASP A 1 110 ? -3.797 -1.926 -5.243 1.00 92.12 110 ASP A N 1
ATOM 894 C CA . ASP A 1 110 ? -2.933 -1.837 -4.062 1.00 92.12 110 ASP A CA 1
ATOM 895 C C . ASP A 1 110 ? -3.652 -2.288 -2.777 1.00 92.12 110 ASP A C 1
ATOM 897 O O . ASP A 1 110 ? -4.745 -1.821 -2.420 1.00 92.12 110 ASP A O 1
ATOM 901 N N . GLY A 1 111 ? -2.987 -3.183 -2.051 1.00 93.06 111 GLY A N 1
ATOM 902 C CA . GLY A 1 111 ? -3.380 -3.661 -0.737 1.00 93.06 111 GLY A CA 1
ATOM 903 C C . GLY A 1 111 ? -2.731 -2.878 0.405 1.00 93.06 111 GLY A C 1
ATOM 904 O O . GLY A 1 111 ? -1.694 -2.229 0.247 1.00 93.06 111 GLY A O 1
ATOM 905 N N . ALA A 1 112 ? -3.346 -2.946 1.584 1.00 92.62 112 ALA A N 1
ATOM 906 C CA . ALA A 1 112 ? -2.847 -2.298 2.793 1.00 92.62 112 ALA A CA 1
ATOM 907 C C . ALA A 1 112 ? -3.555 -2.805 4.061 1.00 92.62 112 ALA A C 1
ATOM 909 O O . ALA A 1 112 ? -4.487 -3.614 4.016 1.00 92.62 112 ALA A O 1
ATOM 910 N N . ALA A 1 113 ? -3.087 -2.310 5.208 1.00 93.56 113 ALA A N 1
ATOM 911 C CA . ALA A 1 113 ? -3.745 -2.487 6.496 1.00 93.56 113 ALA A CA 1
ATOM 912 C C . ALA A 1 113 ? -4.130 -1.127 7.092 1.00 93.56 113 ALA A C 1
ATOM 914 O O . ALA A 1 113 ? -3.416 -0.141 6.917 1.00 93.56 113 ALA A O 1
ATOM 915 N N . ALA A 1 114 ? -5.235 -1.056 7.831 1.00 91.75 114 ALA A N 1
ATOM 916 C CA . ALA A 1 114 ? -5.633 0.143 8.560 1.00 91.75 114 ALA A CA 1
ATOM 917 C C . ALA A 1 114 ? -6.204 -0.180 9.936 1.00 91.75 114 ALA A C 1
ATOM 919 O O . ALA A 1 114 ? -6.960 -1.132 10.110 1.00 91.75 114 ALA A O 1
ATOM 920 N N . VAL A 1 115 ? -5.883 0.664 10.91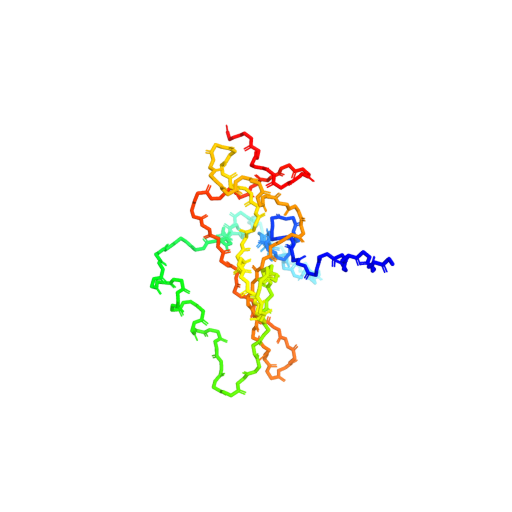0 1.00 92.50 115 VAL A N 1
ATOM 921 C CA . VAL A 1 115 ? -6.376 0.557 12.284 1.00 92.50 115 VAL A CA 1
ATOM 922 C C . VAL A 1 115 ? -7.368 1.680 12.543 1.00 92.50 115 VAL A C 1
ATOM 924 O O . VAL A 1 115 ? -7.054 2.850 12.300 1.00 92.50 115 VAL A O 1
ATOM 927 N N . ARG A 1 116 ? -8.558 1.329 13.042 1.00 88.25 116 ARG A N 1
ATOM 928 C CA . ARG A 1 116 ? -9.558 2.316 13.470 1.00 88.25 116 ARG A CA 1
ATOM 929 C C . ARG A 1 116 ? -9.170 2.901 14.827 1.00 88.25 116 ARG A C 1
ATOM 931 O O . ARG A 1 116 ? -8.817 2.157 15.737 1.00 88.25 116 ARG A O 1
ATOM 938 N N . ARG A 1 117 ? -9.265 4.219 14.966 1.00 85.19 117 ARG A N 1
ATOM 939 C CA . ARG A 1 117 ? -9.074 4.961 16.218 1.00 85.19 117 ARG A CA 1
ATOM 940 C C . ARG A 1 117 ? -10.414 5.185 16.921 1.00 85.19 117 ARG A C 1
ATOM 942 O O . ARG A 1 117 ? -11.477 5.065 16.307 1.00 85.19 117 ARG A O 1
ATOM 949 N N . ASP A 1 118 ? -10.361 5.528 18.204 1.00 86.75 118 ASP A N 1
ATOM 950 C CA . ASP A 1 118 ? -11.557 5.732 19.037 1.00 86.75 118 ASP A CA 1
ATOM 951 C C . ASP A 1 118 ? -12.439 6.888 18.545 1.00 86.75 118 ASP A C 1
ATOM 953 O O . ASP A 1 118 ? -13.659 6.843 18.678 1.00 86.75 118 ASP A O 1
ATOM 957 N N . ASP A 1 119 ? -11.834 7.893 17.907 1.00 84.25 119 ASP A N 1
ATOM 958 C CA . ASP A 1 119 ? -12.527 9.027 17.283 1.00 84.25 119 ASP A CA 1
ATOM 959 C C . ASP A 1 119 ? -13.166 8.690 15.919 1.00 84.25 119 ASP A C 1
ATOM 961 O O . ASP A 1 119 ? -13.740 9.559 15.263 1.00 84.25 119 ASP A O 1
ATOM 965 N N . GLY A 1 120 ? -13.070 7.431 15.479 1.00 83.38 120 GLY A N 1
ATOM 966 C CA . GLY A 1 120 ? -13.588 6.950 14.200 1.00 83.38 120 GLY A CA 1
ATOM 967 C C . GLY A 1 120 ? -12.664 7.191 13.004 1.00 83.38 120 GLY A C 1
ATOM 968 O O . GLY A 1 120 ? -12.994 6.752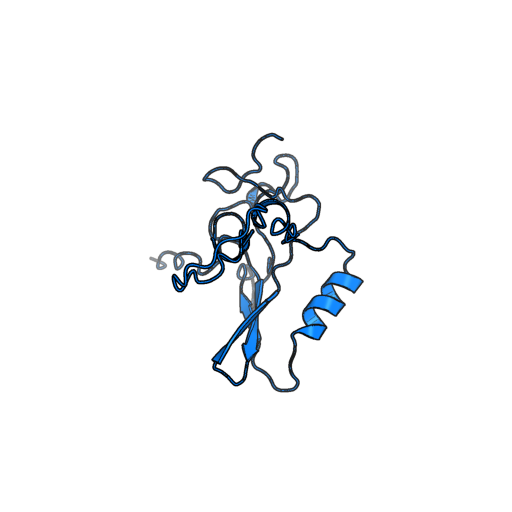 11.900 1.00 83.38 120 GLY A O 1
ATOM 969 N N . SER A 1 121 ? -11.511 7.840 13.191 1.00 85.25 121 SER A N 1
ATOM 970 C CA . SER A 1 121 ? -10.496 7.976 12.144 1.00 85.25 121 SER A CA 1
ATOM 971 C C . SER A 1 121 ? -9.745 6.661 11.898 1.00 85.25 121 SER A C 1
ATOM 973 O O . SER A 1 121 ? -9.837 5.707 12.673 1.00 85.25 121 SER A O 1
ATOM 975 N N . PHE A 1 122 ? -8.991 6.600 10.799 1.00 86.12 122 PHE A N 1
ATOM 976 C CA . PHE A 1 122 ? -8.152 5.453 10.458 1.00 86.12 122 PHE A CA 1
ATOM 977 C C . PHE A 1 122 ? -6.702 5.880 10.272 1.00 86.12 122 PHE A C 1
ATOM 979 O O . PHE A 1 122 ? -6.420 6.930 9.693 1.00 86.12 122 PHE A O 1
ATOM 986 N N . VAL A 1 123 ? -5.782 5.021 10.705 1.00 89.38 123 VAL A N 1
ATOM 987 C CA . VAL A 1 123 ? -4.365 5.108 10.342 1.00 89.38 123 VAL A CA 1
ATOM 988 C C . VAL A 1 123 ? -4.033 3.916 9.463 1.00 89.38 123 VAL A C 1
ATOM 990 O O . VAL A 1 123 ? -4.201 2.778 9.894 1.00 89.38 123 VAL A O 1
ATOM 993 N N . ALA A 1 124 ? -3.593 4.184 8.235 1.00 89.12 124 ALA A N 1
ATOM 994 C CA . ALA A 1 124 ? -3.240 3.160 7.262 1.00 89.12 124 ALA A CA 1
ATOM 995 C C . ALA A 1 124 ? -1.724 2.931 7.217 1.00 89.12 124 ALA A C 1
ATOM 997 O O . ALA A 1 124 ? -0.939 3.880 7.224 1.00 89.12 124 ALA A O 1
ATOM 998 N N . PHE A 1 125 ? -1.332 1.665 7.131 1.00 92.00 125 PHE A N 1
ATOM 999 C CA . PHE A 1 125 ? 0.005 1.207 6.798 1.00 92.00 125 PHE A CA 1
ATOM 1000 C C . PHE A 1 125 ? 0.013 0.776 5.330 1.00 92.00 125 PHE A C 1
ATOM 1002 O O . PHE A 1 125 ? -0.689 -0.162 4.949 1.00 92.00 125 PHE A O 1
ATOM 1009 N N . LEU A 1 126 ? 0.790 1.491 4.515 1.00 91.56 126 LEU A N 1
ATOM 1010 C CA . LEU A 1 126 ? 0.906 1.272 3.075 1.00 91.56 126 LEU A CA 1
ATOM 1011 C C . LEU A 1 126 ? 2.322 0.748 2.781 1.00 91.56 126 LEU A C 1
ATOM 1013 O O . LEU A 1 126 ? 3.252 1.553 2.740 1.00 91.56 126 LEU A O 1
ATOM 1017 N N . PRO A 1 127 ? 2.538 -0.569 2.639 1.00 92.25 127 PRO A N 1
ATOM 1018 C CA . PRO A 1 127 ? 3.850 -1.106 2.301 1.00 92.25 127 PRO A CA 1
ATOM 1019 C C . PRO A 1 127 ? 4.081 -1.127 0.784 1.00 92.25 127 PRO A C 1
ATOM 1021 O O . PRO A 1 127 ? 3.149 -1.266 -0.010 1.00 92.25 127 PRO A O 1
ATOM 1024 N N . ARG A 1 128 ? 5.349 -1.015 0.382 1.00 91.62 128 ARG A N 1
ATOM 1025 C CA . ARG A 1 128 ? 5.806 -1.221 -1.000 1.00 91.62 128 ARG A CA 1
ATOM 1026 C C . ARG A 1 128 ? 7.222 -1.784 -1.011 1.00 91.62 128 ARG A C 1
ATOM 1028 O O . ARG A 1 128 ? 8.003 -1.493 -0.101 1.00 91.62 128 ARG A O 1
ATOM 1035 N N . PHE A 1 129 ? 7.577 -2.520 -2.057 1.00 92.62 129 PHE A N 1
ATOM 1036 C CA . PHE A 1 129 ? 8.951 -2.966 -2.266 1.00 92.62 129 PHE A CA 1
ATOM 1037 C C . PHE A 1 129 ? 9.815 -1.847 -2.856 1.00 92.62 129 PHE A C 1
ATOM 1039 O O . PHE A 1 129 ? 9.339 -0.973 -3.579 1.00 92.62 129 PHE A O 1
ATOM 1046 N N . SER A 1 130 ? 11.117 -1.875 -2.566 1.00 90.88 130 SER A N 1
ATOM 1047 C CA . SER A 1 130 ? 12.073 -0.896 -3.099 1.00 90.88 130 SER A CA 1
ATOM 1048 C C . SER A 1 130 ? 12.239 -0.983 -4.618 1.00 90.88 130 SER A C 1
ATOM 1050 O O . SER A 1 130 ? 12.575 0.021 -5.242 1.00 90.88 130 SER A O 1
ATOM 1052 N N . SER A 1 131 ? 11.982 -2.156 -5.204 1.00 92.19 131 SER A N 1
ATOM 1053 C CA . SER A 1 131 ? 11.972 -2.386 -6.652 1.00 92.19 131 SER A CA 1
ATOM 1054 C C . SER A 1 131 ? 10.781 -1.746 -7.361 1.00 92.19 131 SER A C 1
ATOM 1056 O O . SER A 1 131 ? 10.845 -1.551 -8.571 1.00 92.19 131 SER A O 1
ATOM 1058 N N . GLN A 1 132 ? 9.704 -1.430 -6.638 1.00 93.31 132 GLN A N 1
ATOM 1059 C CA . GLN A 1 132 ? 8.484 -0.906 -7.235 1.00 93.31 132 GLN A CA 1
ATOM 1060 C C . GLN A 1 132 ? 8.589 0.602 -7.480 1.00 93.31 132 GLN A C 1
ATOM 1062 O O . GLN A 1 132 ? 8.968 1.393 -6.601 1.00 93.31 132 GLN A O 1
ATOM 1067 N N . ALA A 1 133 ? 8.219 1.022 -8.686 1.00 91.75 133 ALA A N 1
ATOM 1068 C CA . ALA A 1 133 ? 8.219 2.421 -9.078 1.00 91.75 133 ALA A CA 1
ATOM 1069 C C . ALA A 1 133 ? 7.238 3.258 -8.240 1.00 91.75 133 ALA A C 1
ATOM 1071 O O . ALA A 1 133 ? 6.221 2.783 -7.734 1.00 91.75 133 ALA A O 1
ATOM 1072 N N . SER A 1 134 ? 7.554 4.544 -8.093 1.00 87.12 134 SER A N 1
ATOM 1073 C CA . SER A 1 134 ? 6.684 5.531 -7.437 1.00 87.12 134 SER A CA 1
ATOM 1074 C C . SER A 1 134 ? 5.767 6.277 -8.412 1.00 87.12 134 SER A C 1
ATOM 1076 O O . SER A 1 134 ? 5.015 7.152 -7.990 1.00 87.12 134 SER A O 1
ATOM 1078 N N . ALA A 1 135 ? 5.875 5.988 -9.710 1.00 89.19 135 ALA A N 1
ATOM 1079 C CA . ALA A 1 135 ? 5.056 6.556 -10.772 1.00 89.19 135 ALA A CA 1
ATOM 1080 C C . ALA A 1 135 ? 4.798 5.486 -11.840 1.00 89.19 135 ALA A C 1
ATOM 1082 O O . ALA A 1 135 ? 5.727 4.787 -12.251 1.00 89.19 135 ALA A O 1
ATOM 1083 N N . THR A 1 136 ? 3.545 5.366 -12.271 1.00 93.12 136 THR A N 1
ATOM 1084 C CA . THR A 1 136 ? 3.097 4.335 -13.211 1.00 93.12 136 THR A CA 1
ATOM 1085 C C . THR A 1 136 ? 2.204 4.909 -14.308 1.00 93.12 136 THR A C 1
ATOM 1087 O O . THR A 1 136 ? 1.642 5.997 -14.152 1.00 93.12 136 THR A O 1
ATOM 1090 N N . ASP A 1 137 ? 2.095 4.199 -15.430 1.00 93.75 137 ASP A N 1
ATOM 1091 C CA . ASP A 1 137 ? 1.137 4.492 -16.500 1.00 93.75 137 ASP A CA 1
ATOM 1092 C C . ASP A 1 137 ? -0.294 4.085 -16.109 1.00 93.75 137 ASP A C 1
ATOM 1094 O O . ASP A 1 137 ? -0.523 3.530 -15.037 1.00 93.75 137 ASP A O 1
ATOM 1098 N N . ASP A 1 138 ? -1.278 4.328 -16.971 1.00 93.62 138 ASP A N 1
ATOM 1099 C CA . ASP A 1 138 ? -2.685 4.004 -16.688 1.00 93.62 138 ASP A CA 1
ATOM 1100 C C . ASP A 1 138 ? -2.994 2.493 -16.640 1.00 93.62 138 ASP A C 1
ATOM 1102 O O . ASP A 1 138 ? -4.148 2.108 -16.459 1.00 93.62 138 ASP A O 1
ATOM 1106 N N . GLN A 1 139 ? -1.988 1.626 -16.795 1.00 92.19 139 GLN A N 1
ATOM 1107 C CA . GLN A 1 139 ? -2.079 0.182 -16.567 1.00 92.19 139 GLN A CA 1
ATOM 1108 C C . GLN A 1 139 ? -1.380 -0.250 -15.268 1.00 92.19 139 GLN A C 1
ATOM 1110 O O . GLN A 1 139 ? -1.459 -1.412 -14.891 1.00 92.19 139 GLN A O 1
ATOM 1115 N N . GLY A 1 140 ? -0.734 0.668 -14.543 1.00 93.06 140 GLY A N 1
ATOM 1116 C CA . GLY A 1 140 ? 0.013 0.349 -13.327 1.00 93.06 140 GLY A CA 1
ATOM 1117 C C . GLY A 1 140 ? 1.446 -0.117 -13.599 1.00 93.06 140 GLY A C 1
ATOM 1118 O O . GLY A 1 140 ? 2.148 -0.483 -12.656 1.00 93.06 140 GLY A O 1
ATOM 1119 N N . HIS A 1 141 ? 1.916 -0.064 -14.848 1.00 95.69 141 HIS A N 1
ATOM 1120 C CA . HIS A 1 141 ? 3.303 -0.363 -15.195 1.00 95.69 141 HIS A CA 1
ATOM 1121 C C . HIS A 1 141 ? 4.226 0.801 -14.833 1.00 95.69 141 HIS A C 1
ATOM 1123 O O . HIS A 1 141 ? 3.803 1.957 -14.909 1.00 95.69 141 HIS A O 1
ATOM 1129 N N . PRO A 1 142 ? 5.494 0.545 -14.468 1.00 95.19 142 PRO A N 1
ATOM 1130 C CA . PRO A 1 142 ? 6.444 1.615 -14.189 1.00 95.19 142 PRO A CA 1
ATOM 1131 C C . PRO A 1 142 ? 6.614 2.515 -15.420 1.00 95.19 142 PRO A C 1
ATOM 1133 O O . PRO A 1 142 ? 6.860 2.030 -16.525 1.00 95.19 142 PRO A O 1
ATOM 1136 N N . LEU A 1 143 ? 6.519 3.835 -15.232 1.00 91.31 143 LEU A N 1
ATOM 1137 C CA . LEU A 1 143 ? 6.981 4.766 -16.262 1.00 91.31 143 LEU A CA 1
ATOM 1138 C C . LEU A 1 143 ? 8.493 4.578 -16.420 1.00 91.31 143 LEU A C 1
ATOM 1140 O O . LEU A 1 143 ? 9.194 4.455 -15.414 1.00 91.31 143 LEU A O 1
ATOM 1144 N N . ALA A 1 144 ? 8.989 4.540 -17.660 1.00 70.88 144 ALA A N 1
ATOM 1145 C CA . ALA A 1 144 ? 10.428 4.504 -17.909 1.00 70.88 144 ALA A CA 1
ATOM 1146 C C . ALA A 1 144 ? 11.092 5.674 -17.160 1.00 70.88 144 ALA A C 1
ATOM 1148 O O . ALA A 1 144 ? 10.681 6.825 -17.332 1.00 70.88 144 ALA A O 1
ATOM 1149 N N . GLY A 1 145 ? 12.026 5.339 -16.265 1.00 54.41 145 GLY A N 1
ATOM 1150 C CA . GLY A 1 145 ? 12.753 6.297 -15.429 1.00 54.41 145 GLY A CA 1
ATOM 1151 C C . GLY A 1 145 ? 13.791 7.098 -16.195 1.00 54.41 145 GLY A C 1
ATOM 1152 O O . GLY A 1 145 ? 14.274 6.601 -17.237 1.00 54.41 145 GLY A O 1
#

Radius of gyration: 19.49 Å; chains: 1; bounding box: 37×67×40 Å

Secondary structure (DSSP, 8-state):
-PPPPPPP--B-TTT-TTTS-------------------GGGS------------HHHHHHHHHTT--TT--EEEESEEPSSSS-EE--S--S---TTSTTGGG--TT-B-EEEEE-TTS-EEEE----TTS-S-B-TTSPBPP-

Foldseek 3Di:
DDDDDPDQQFAQLLPDCVNVDPDLPPPPCPDDDDDDDDPPVVPSPPPDPSDDDDDPVVLVVVVVVQDDVVWDKDWDADADPDDGDHDQQAQQAQAACPDPSVVSFAGRGHHWMWTADPVRDIDIRHDDDPNGASDHDNGRYHDDD

pLDDT: mean 77.65, std 20.93, range [33.75, 96.38]

Sequence (145 aa):
MRSPPPPPAALDHIRHPIARTWRFIRPALTQRRVLGWTPWWRWVSVIYRPWRTGDNLQASEALEQILTIGGTILVWGEPFDTGLGVHNVHQNQGDPLDSRWAASNGIWQDGAAAVRRDDGSFVAFLPRFSSQASATDDQGHPLAG